Protein AF-A0A6V7M1Y4-F1 (afdb_monomer_lite)

Sequence (75 aa):
ELNRLRRAALSMGFVELLEGLASIFERECTLLPPNLHLDCTIQMGHVAEMLRKPYSRELKNNITPVRTQFHKGDQ

Foldseek 3Di:
DLLVVLLVCLVVVNLVVLQVQLVVLVVVLVVDDPPDDVLSNQQSNQSSVCSPDPQSNDNPHDSDGDDDPVPPDDD

Structure (mmCIF, N/CA/C/O backbone):
data_AF-A0A6V7M1Y4-F1
#
_entry.id   AF-A0A6V7M1Y4-F1
#
loop_
_atom_site.group_PDB
_atom_site.id
_atom_site.type_symbol
_atom_site.label_atom_id
_atom_site.label_alt_id
_atom_site.label_comp_id
_atom_site.label_asym_id
_atom_site.label_entity_id
_atom_site.label_seq_id
_atom_site.pdbx_PDB_ins_code
_atom_site.Cartn_x
_atom_site.Cartn_y
_atom_site.Cartn_z
_atom_site.occupancy
_atom_site.B_iso_or_equiv
_atom_site.auth_seq_id
_atom_site.auth_comp_id
_atom_site.auth_asym_id
_atom_site.auth_atom_id
_atom_site.pdbx_PDB_model_num
ATOM 1 N N . GLU A 1 1 ? -10.454 -3.591 -5.926 1.00 93.62 1 GLU A N 1
ATOM 2 C CA . GLU A 1 1 ? -9.902 -4.591 -4.977 1.00 93.62 1 GLU A CA 1
ATOM 3 C C . GLU A 1 1 ? -9.234 -3.985 -3.742 1.00 93.62 1 GLU A C 1
ATOM 5 O O . GLU A 1 1 ? -9.748 -4.202 -2.651 1.00 93.62 1 GLU A O 1
ATOM 10 N N . LEU A 1 2 ? -8.178 -3.169 -3.884 1.00 97.06 2 LEU A N 1
ATOM 11 C CA . LEU A 1 2 ? -7.417 -2.582 -2.762 1.00 97.06 2 LEU A CA 1
ATOM 12 C C . LEU A 1 2 ? -8.290 -1.986 -1.644 1.00 97.06 2 LEU A C 1
ATOM 14 O O . LEU A 1 2 ? -8.203 -2.404 -0.494 1.00 97.06 2 LEU A O 1
ATOM 18 N N . ASN A 1 3 ? -9.179 -1.043 -1.978 1.00 97.88 3 ASN A N 1
ATOM 19 C CA . ASN A 1 3 ? -10.042 -0.406 -0.977 1.00 97.88 3 ASN A CA 1
ATOM 20 C C . ASN A 1 3 ? -11.027 -1.383 -0.314 1.00 97.88 3 ASN A C 1
ATOM 22 O O . ASN A 1 3 ? -11.419 -1.158 0.828 1.00 97.88 3 ASN A O 1
ATOM 26 N N . ARG A 1 4 ? -11.421 -2.471 -0.995 1.00 97.94 4 ARG A N 1
ATOM 27 C CA . ARG A 1 4 ? -12.273 -3.507 -0.394 1.00 97.94 4 ARG A CA 1
ATOM 28 C C . ARG A 1 4 ? -11.492 -4.290 0.658 1.00 97.94 4 ARG A C 1
ATOM 30 O O . ARG A 1 4 ? -11.989 -4.437 1.769 1.00 97.94 4 ARG A O 1
ATOM 37 N N . LEU A 1 5 ? -10.270 -4.717 0.328 1.00 97.94 5 LEU A N 1
ATOM 38 C CA . LEU A 1 5 ? -9.376 -5.397 1.269 1.00 97.94 5 LEU A CA 1
ATOM 39 C C . LEU A 1 5 ? -9.041 -4.497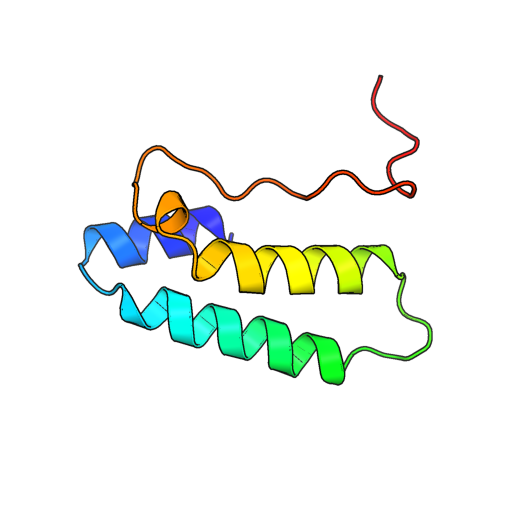 2.464 1.00 97.94 5 LEU A C 1
ATOM 41 O O . LEU A 1 5 ? -9.174 -4.929 3.604 1.00 97.94 5 LEU A O 1
ATOM 45 N N . ARG A 1 6 ? -8.707 -3.224 2.211 1.00 97.81 6 ARG A N 1
ATOM 46 C CA . ARG A 1 6 ? -8.448 -2.221 3.253 1.00 97.81 6 ARG A CA 1
ATOM 47 C C . ARG A 1 6 ? -9.618 -2.108 4.228 1.00 97.81 6 ARG A C 1
ATOM 49 O O . ARG A 1 6 ? -9.420 -2.204 5.432 1.00 97.81 6 ARG A O 1
ATOM 56 N N . ARG A 1 7 ? -10.843 -1.930 3.717 1.00 97.75 7 ARG A N 1
ATOM 57 C CA . ARG A 1 7 ? -12.042 -1.835 4.565 1.00 97.75 7 ARG A CA 1
ATOM 58 C C . ARG A 1 7 ? -12.264 -3.103 5.384 1.00 97.75 7 ARG A C 1
ATOM 60 O O . ARG A 1 7 ? -12.522 -2.989 6.572 1.00 97.75 7 ARG A O 1
ATOM 67 N N . ALA A 1 8 ? -12.111 -4.280 4.778 1.00 98.19 8 ALA A N 1
ATOM 68 C CA . ALA A 1 8 ? -12.244 -5.550 5.487 1.00 98.19 8 ALA A CA 1
ATOM 69 C C . ALA A 1 8 ? -11.216 -5.680 6.627 1.00 98.19 8 ALA A C 1
ATOM 71 O O . ALA A 1 8 ? -11.596 -5.987 7.753 1.00 98.19 8 ALA A O 1
ATOM 72 N N . ALA A 1 9 ? -9.945 -5.365 6.360 1.00 98.00 9 ALA A N 1
ATOM 73 C CA . ALA A 1 9 ? -8.874 -5.387 7.355 1.00 98.00 9 ALA A CA 1
ATOM 74 C C . ALA A 1 9 ? -9.169 -4.451 8.539 1.00 98.00 9 ALA A C 1
ATOM 76 O O . ALA A 1 9 ? -9.069 -4.858 9.695 1.00 98.00 9 ALA A O 1
ATOM 77 N N . LEU A 1 10 ? -9.606 -3.217 8.255 1.00 97.44 10 LEU A N 1
ATOM 78 C CA . LEU A 1 10 ? -9.967 -2.239 9.285 1.00 97.44 10 LEU A CA 1
ATOM 79 C C . LEU A 1 10 ? -11.178 -2.674 10.110 1.00 97.44 10 LEU A C 1
ATOM 81 O O . LEU A 1 10 ? -11.156 -2.538 11.328 1.00 97.44 10 LEU A O 1
ATOM 85 N N . SER A 1 11 ? -12.214 -3.223 9.471 1.00 97.50 11 SER A N 1
ATOM 86 C CA . SER A 1 11 ? -13.397 -3.737 10.172 1.00 97.50 11 SER A CA 1
ATOM 87 C C . SER A 1 11 ? -13.073 -4.895 11.121 1.00 97.50 11 SER A C 1
ATOM 89 O O . SER A 1 11 ? -13.796 -5.088 12.091 1.00 97.50 11 SER A O 1
ATOM 91 N N . MET A 1 12 ? -11.992 -5.639 10.868 1.00 97.25 12 MET A N 1
ATOM 92 C CA . MET A 1 12 ? -11.505 -6.720 11.736 1.00 97.25 12 MET A CA 1
ATOM 93 C C . MET A 1 12 ? -10.447 -6.258 12.753 1.00 97.25 12 MET A C 1
ATOM 95 O O . MET A 1 12 ? -9.984 -7.066 13.551 1.00 97.25 12 MET A O 1
ATOM 99 N N . GLY A 1 13 ? -10.022 -4.989 12.718 1.00 97.00 13 GLY A N 1
ATOM 100 C CA . GLY A 1 13 ? -8.921 -4.483 13.546 1.00 97.00 13 GLY A CA 1
ATOM 101 C C . GLY A 1 13 ? -7.523 -4.934 13.099 1.00 97.00 13 GLY A C 1
ATOM 102 O O . GLY A 1 13 ? -6.549 -4.692 13.806 1.00 97.00 13 GLY A O 1
ATOM 103 N N . PHE A 1 14 ? -7.386 -5.547 11.919 1.00 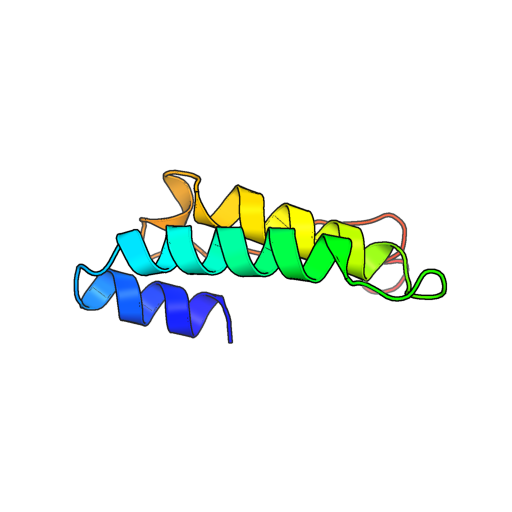97.50 14 PHE A N 1
ATOM 104 C CA . PHE A 1 14 ? -6.115 -6.070 11.412 1.00 97.50 14 PHE A CA 1
ATOM 105 C C . PHE A 1 14 ? -5.333 -5.003 10.628 1.00 97.50 14 PHE A C 1
ATOM 107 O O . PHE A 1 14 ? -5.130 -5.100 9.418 1.00 97.50 14 PHE A O 1
ATOM 114 N N . VAL A 1 15 ? -4.904 -3.946 11.320 1.00 96.00 15 VAL A N 1
ATOM 115 C CA . VAL A 1 15 ? -4.222 -2.795 10.694 1.00 96.00 15 VAL A CA 1
ATOM 116 C C . VAL A 1 15 ? -2.849 -3.170 10.125 1.00 96.00 15 VAL A C 1
ATOM 118 O O . VAL A 1 15 ? -2.461 -2.643 9.085 1.00 96.00 15 VAL A O 1
ATOM 121 N N . GLU A 1 16 ? -2.138 -4.113 10.748 1.00 96.88 16 GLU A N 1
ATOM 122 C CA . GLU A 1 16 ? -0.817 -4.585 10.297 1.00 96.88 16 GLU A CA 1
ATOM 123 C C . GLU A 1 16 ? -0.847 -5.213 8.896 1.00 96.88 16 GLU A C 1
ATOM 125 O O . GLU A 1 16 ? 0.146 -5.161 8.171 1.00 96.88 16 GLU A O 1
ATOM 130 N N . LEU A 1 17 ? -2.004 -5.723 8.456 1.00 97.88 17 LEU A N 1
ATOM 131 C CA . LEU A 1 17 ? -2.178 -6.205 7.086 1.00 97.88 17 LEU A CA 1
ATOM 132 C C . LEU A 1 17 ? -1.944 -5.095 6.051 1.00 97.88 17 LEU A C 1
ATOM 134 O O . LEU A 1 17 ? -1.460 -5.374 4.956 1.00 97.88 17 LEU A O 1
ATOM 138 N N . LEU A 1 18 ? -2.266 -3.837 6.378 1.00 98.00 18 LEU A N 1
ATOM 139 C CA . LEU A 1 18 ? -2.015 -2.710 5.477 1.00 98.00 18 LEU A CA 1
ATOM 140 C C . LEU A 1 18 ? -0.515 -2.460 5.296 1.00 98.00 18 LEU A C 1
ATOM 142 O O . LEU A 1 18 ? -0.093 -2.147 4.185 1.00 98.00 18 LEU A O 1
ATOM 146 N N . GLU A 1 19 ? 0.276 -2.646 6.357 1.00 97.94 19 GLU A N 1
ATOM 147 C CA . GLU A 1 19 ? 1.737 -2.543 6.301 1.00 97.94 19 GLU A CA 1
ATOM 148 C C . GLU A 1 19 ? 2.325 -3.672 5.451 1.00 97.94 19 GLU A C 1
ATOM 150 O O . GLU A 1 19 ? 3.074 -3.413 4.513 1.00 97.94 19 GLU A O 1
ATOM 155 N N . GLY A 1 20 ? 1.902 -4.918 5.696 1.00 98.12 20 GLY A N 1
ATOM 156 C CA . GLY A 1 20 ? 2.331 -6.061 4.886 1.00 98.12 20 GLY A CA 1
ATOM 157 C C . GLY A 1 20 ? 1.989 -5.887 3.403 1.00 98.12 20 GLY A C 1
ATOM 158 O O . GLY A 1 20 ? 2.806 -6.183 2.531 1.00 98.12 20 GLY A O 1
ATOM 159 N N . LEU A 1 21 ? 0.810 -5.339 3.100 1.00 97.81 21 LEU A N 1
ATOM 160 C CA . LEU A 1 21 ? 0.409 -5.044 1.728 1.00 97.81 21 LEU A CA 1
ATOM 161 C C . LEU A 1 21 ? 1.273 -3.943 1.098 1.00 97.81 21 LEU A C 1
ATOM 163 O O . LEU A 1 21 ? 1.651 -4.066 -0.066 1.00 97.81 21 LEU A O 1
ATOM 167 N N . ALA A 1 22 ? 1.618 -2.898 1.852 1.00 98.12 22 ALA A N 1
ATOM 168 C CA . ALA A 1 22 ? 2.505 -1.840 1.380 1.00 98.12 22 ALA A CA 1
ATOM 169 C C . ALA A 1 22 ? 3.900 -2.382 1.023 1.00 98.12 22 ALA A C 1
ATOM 171 O O . ALA A 1 22 ? 4.408 -2.091 -0.060 1.00 98.12 22 ALA A O 1
ATOM 172 N N . SER A 1 23 ? 4.470 -3.250 1.868 1.00 98.19 23 SER A N 1
ATOM 173 C CA . SER A 1 23 ? 5.745 -3.925 1.590 1.00 98.19 23 SER A CA 1
ATOM 174 C C . SER A 1 23 ? 5.688 -4.820 0.348 1.00 98.19 23 SER A C 1
ATOM 176 O O . SER A 1 23 ? 6.661 -4.892 -0.403 1.00 98.19 23 SER A O 1
ATOM 178 N N . ILE A 1 24 ? 4.554 -5.486 0.094 1.00 97.75 24 ILE A N 1
ATOM 179 C CA . ILE A 1 24 ? 4.359 -6.266 -1.137 1.00 97.75 24 ILE A CA 1
ATOM 180 C C . ILE A 1 24 ? 4.390 -5.344 -2.358 1.00 97.75 24 ILE A C 1
ATOM 182 O O . ILE A 1 24 ? 5.103 -5.645 -3.310 1.00 97.75 24 ILE A O 1
ATOM 186 N N . PHE A 1 25 ? 3.676 -4.214 -2.334 1.00 97.00 25 PHE A N 1
ATOM 187 C CA . PHE A 1 25 ? 3.692 -3.264 -3.452 1.00 97.00 25 PHE A CA 1
ATOM 188 C C . PHE A 1 25 ? 5.095 -2.719 -3.737 1.00 97.00 25 PHE A C 1
ATOM 190 O O . PHE A 1 25 ? 5.478 -2.647 -4.901 1.00 97.00 25 PHE A O 1
ATOM 197 N N . GLU A 1 26 ? 5.881 -2.389 -2.710 1.00 95.50 26 GLU A N 1
ATOM 198 C CA . GLU A 1 26 ? 7.274 -1.951 -2.882 1.00 95.50 26 GLU A CA 1
ATOM 199 C C . GLU A 1 26 ? 8.148 -3.040 -3.498 1.00 95.50 26 GLU A C 1
ATOM 201 O O . GLU A 1 26 ? 8.858 -2.781 -4.469 1.00 95.50 26 GLU A O 1
ATOM 206 N N . ARG A 1 27 ? 8.060 -4.270 -2.980 1.00 96.44 27 ARG A N 1
ATOM 207 C CA . ARG A 1 27 ? 8.806 -5.410 -3.519 1.00 96.44 27 ARG A CA 1
ATOM 208 C C . ARG A 1 27 ? 8.444 -5.665 -4.978 1.00 96.44 27 ARG A C 1
ATOM 210 O O . ARG A 1 27 ? 9.338 -5.754 -5.814 1.00 96.44 27 ARG A O 1
ATOM 217 N N . GLU A 1 28 ? 7.158 -5.761 -5.295 1.00 94.88 28 GLU A N 1
ATOM 218 C CA . GLU A 1 28 ? 6.702 -6.000 -6.666 1.00 94.88 28 GLU A CA 1
ATOM 219 C C . GLU A 1 28 ? 7.117 -4.858 -7.601 1.00 94.88 28 GLU A C 1
ATOM 221 O O . GLU A 1 28 ? 7.513 -5.125 -8.730 1.00 94.88 28 GLU A O 1
ATOM 226 N N . CYS A 1 29 ? 7.148 -3.610 -7.116 1.00 92.31 29 CYS A N 1
ATOM 227 C CA . CYS A 1 29 ? 7.641 -2.461 -7.877 1.00 92.31 29 CYS A CA 1
ATOM 228 C C . CYS A 1 29 ? 9.104 -2.642 -8.333 1.00 92.31 29 CYS A C 1
ATOM 230 O O . CYS A 1 29 ? 9.452 -2.279 -9.455 1.00 92.31 29 CYS A O 1
ATOM 232 N N . THR A 1 30 ? 9.952 -3.268 -7.505 1.00 90.81 30 THR A N 1
ATOM 233 C CA . THR A 1 30 ? 11.353 -3.578 -7.867 1.00 90.81 30 THR A CA 1
ATOM 234 C C . THR A 1 30 ? 11.511 -4.741 -8.846 1.00 90.81 30 THR A C 1
ATOM 236 O O . THR A 1 30 ? 12.576 -4.895 -9.438 1.00 90.81 30 THR A O 1
ATOM 239 N N . LEU A 1 31 ? 10.470 -5.557 -9.019 1.00 93.69 31 LEU A N 1
ATOM 240 C CA . LEU A 1 31 ? 10.471 -6.736 -9.889 1.00 93.69 31 LEU A CA 1
ATOM 241 C C . LEU A 1 31 ? 9.778 -6.472 -11.233 1.00 93.69 31 LEU A C 1
ATOM 243 O O . LEU A 1 31 ? 9.659 -7.384 -12.053 1.00 93.69 31 LEU A O 1
ATOM 247 N N . LEU A 1 32 ? 9.311 -5.240 -11.466 1.00 90.56 32 LEU A N 1
ATOM 248 C CA . LEU A 1 32 ? 8.614 -4.882 -12.693 1.00 90.56 32 LEU A CA 1
ATOM 249 C C . LEU A 1 32 ? 9.543 -5.016 -13.912 1.00 90.56 32 LEU A C 1
ATOM 251 O O . LEU A 1 32 ? 10.717 -4.640 -13.845 1.00 90.56 32 LEU A O 1
ATOM 255 N N . PRO A 1 33 ? 9.027 -5.504 -15.053 1.00 92.94 33 PRO A N 1
ATOM 256 C CA . PRO A 1 33 ? 9.786 -5.541 -16.293 1.00 92.94 33 PRO A CA 1
ATOM 257 C C . PRO A 1 33 ? 10.275 -4.140 -16.699 1.00 92.94 33 PRO A C 1
ATOM 259 O O . PRO A 1 33 ? 9.522 -3.172 -16.580 1.00 92.94 33 PRO A O 1
ATOM 262 N N . PRO A 1 34 ? 11.487 -4.007 -17.267 1.00 84.75 34 PRO A N 1
ATOM 263 C CA . PRO A 1 34 ? 12.038 -2.707 -17.660 1.00 84.75 34 PRO A CA 1
ATOM 264 C C . PRO A 1 34 ? 11.266 -2.027 -18.804 1.00 84.75 34 PRO A C 1
ATOM 266 O O . PRO A 1 34 ? 11.396 -0.825 -19.005 1.00 84.75 34 PRO A O 1
ATOM 269 N N . ASN A 1 35 ? 10.460 -2.778 -19.557 1.00 89.00 35 ASN A N 1
ATOM 270 C CA . ASN A 1 35 ? 9.582 -2.273 -20.615 1.00 89.00 35 ASN A CA 1
ATOM 271 C C . ASN A 1 35 ? 8.145 -1.994 -20.137 1.00 89.00 35 ASN A C 1
ATOM 273 O O . ASN A 1 35 ? 7.272 -1.718 -20.962 1.00 89.00 35 ASN A O 1
ATOM 277 N N . LEU A 1 36 ? 7.875 -2.096 -18.833 1.00 90.69 36 LEU A N 1
ATOM 278 C CA . LEU A 1 36 ? 6.561 -1.800 -18.284 1.00 90.69 36 LEU A CA 1
ATOM 279 C C . LEU A 1 36 ? 6.275 -0.293 -18.325 1.00 90.69 36 LEU A C 1
ATOM 281 O O . LEU A 1 36 ? 7.159 0.547 -18.171 1.00 90.69 36 LEU A O 1
ATOM 285 N N . HIS A 1 37 ? 5.004 0.052 -18.514 1.00 89.62 37 HIS A N 1
ATOM 286 C CA . HIS A 1 37 ? 4.560 1.437 -18.540 1.00 89.62 37 HIS A CA 1
ATOM 287 C C . HIS A 1 37 ? 4.825 2.146 -17.199 1.00 89.62 37 HIS A C 1
ATOM 289 O O . HIS A 1 37 ? 4.391 1.670 -16.148 1.00 89.62 37 HIS A O 1
ATOM 295 N N . LEU A 1 38 ? 5.458 3.327 -17.244 1.00 90.62 38 LEU A N 1
ATOM 296 C CA . LEU A 1 38 ? 5.877 4.084 -16.054 1.00 90.62 38 LEU A CA 1
ATOM 297 C C . LEU A 1 38 ? 4.717 4.422 -15.103 1.00 90.62 38 LEU A C 1
ATOM 299 O O . LEU A 1 38 ? 4.903 4.479 -13.890 1.00 90.62 38 LEU A O 1
ATOM 303 N N . ASP A 1 39 ? 3.508 4.611 -15.641 1.00 92.06 39 ASP A N 1
ATOM 304 C CA . ASP A 1 39 ? 2.304 4.821 -14.826 1.00 92.06 39 ASP A CA 1
ATOM 305 C C . ASP A 1 39 ? 2.086 3.690 -13.810 1.00 92.06 39 ASP A C 1
ATOM 307 O O . ASP A 1 39 ? 1.736 3.967 -12.670 1.00 92.06 39 ASP A O 1
ATOM 311 N N . CYS A 1 40 ? 2.381 2.434 -14.165 1.00 92.81 40 CYS A N 1
ATOM 312 C CA . CYS A 1 40 ? 2.222 1.308 -13.248 1.00 92.81 40 CYS A CA 1
ATOM 313 C C . CYS A 1 40 ? 3.147 1.444 -12.030 1.00 92.81 40 CYS A C 1
ATOM 315 O O . CYS A 1 40 ? 2.679 1.380 -10.894 1.00 92.81 40 CYS A O 1
ATOM 317 N N . THR A 1 41 ? 4.430 1.734 -12.261 1.00 93.50 41 THR A N 1
ATOM 318 C CA . THR A 1 41 ? 5.420 1.997 -11.206 1.00 93.50 41 THR A CA 1
ATOM 319 C C . THR A 1 41 ? 4.975 3.147 -10.299 1.00 93.50 41 THR A C 1
ATOM 321 O O . THR A 1 41 ? 5.034 3.031 -9.074 1.00 93.50 41 THR A O 1
ATOM 324 N N . ILE A 1 42 ? 4.468 4.239 -10.887 1.00 94.69 42 ILE A N 1
ATOM 325 C CA . ILE A 1 42 ? 3.978 5.403 -10.137 1.00 94.69 42 ILE A CA 1
ATOM 326 C C . ILE A 1 42 ? 2.767 5.030 -9.269 1.00 94.69 42 ILE A C 1
ATOM 328 O O . ILE A 1 42 ? 2.745 5.350 -8.080 1.00 94.69 42 ILE A O 1
ATOM 332 N N . GLN A 1 43 ? 1.772 4.329 -9.826 1.00 95.56 43 GLN A N 1
ATOM 333 C CA . GLN A 1 43 ? 0.583 3.921 -9.072 1.00 95.56 43 GLN A CA 1
ATOM 334 C C . GLN A 1 43 ? 0.928 2.936 -7.947 1.00 95.56 43 GLN A C 1
ATOM 336 O O . GLN A 1 43 ? 0.381 3.051 -6.851 1.00 95.56 43 GLN A O 1
ATOM 341 N N . MET A 1 44 ? 1.842 1.988 -8.182 1.00 95.56 44 MET A N 1
ATOM 342 C CA . MET A 1 44 ? 2.261 1.018 -7.164 1.00 95.56 44 MET A CA 1
ATOM 343 C C . MET A 1 44 ? 2.991 1.691 -6.000 1.00 95.56 44 MET A C 1
ATOM 345 O O . MET A 1 44 ? 2.660 1.418 -4.844 1.00 95.56 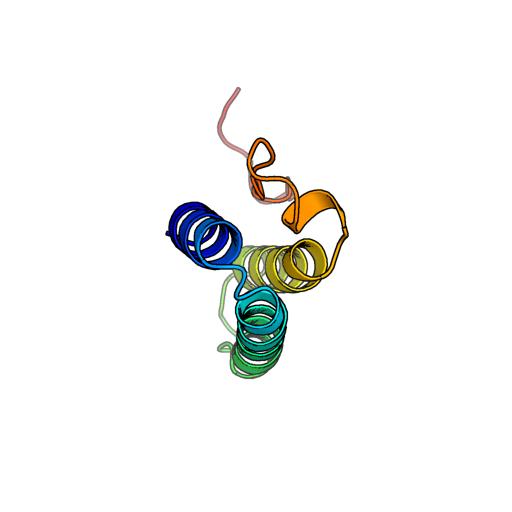44 MET A O 1
ATOM 349 N N . GLY A 1 45 ? 3.914 2.615 -6.289 1.00 95.88 45 GLY A N 1
ATOM 350 C CA . GLY A 1 45 ? 4.584 3.413 -5.259 1.00 95.88 45 GLY A CA 1
ATOM 351 C C . GLY A 1 45 ? 3.600 4.268 -4.455 1.00 95.88 45 GLY A C 1
ATOM 352 O O . GLY A 1 45 ? 3.623 4.253 -3.225 1.00 95.88 45 GLY A O 1
ATOM 353 N N . HIS A 1 46 ? 2.665 4.936 -5.140 1.00 97.06 46 HIS A N 1
ATOM 354 C CA . HIS A 1 46 ? 1.607 5.723 -4.496 1.00 97.06 46 HIS A CA 1
ATOM 355 C C . HIS A 1 46 ? 0.731 4.875 -3.567 1.00 97.06 46 HIS A C 1
ATOM 357 O O . HIS A 1 46 ? 0.445 5.277 -2.440 1.00 97.06 46 HIS A O 1
ATOM 363 N N . VAL A 1 47 ? 0.318 3.681 -4.000 1.00 97.38 47 VAL A N 1
ATOM 364 C CA . VAL A 1 47 ? -0.479 2.770 -3.165 1.00 97.38 47 VAL A CA 1
ATOM 365 C C . VAL A 1 47 ? 0.291 2.341 -1.916 1.00 97.38 47 VAL A C 1
ATOM 367 O O . VAL A 1 47 ? -0.283 2.385 -0.824 1.00 97.38 47 VAL A O 1
ATOM 370 N N . ALA A 1 48 ? 1.565 1.962 -2.056 1.00 97.81 48 ALA A N 1
ATOM 371 C CA . ALA A 1 48 ? 2.406 1.577 -0.924 1.00 97.81 48 ALA A CA 1
ATOM 372 C C . ALA A 1 48 ? 2.538 2.713 0.101 1.00 97.81 48 ALA A C 1
ATOM 374 O O . ALA A 1 48 ? 2.356 2.502 1.300 1.00 97.81 48 ALA A O 1
ATOM 375 N N . GLU A 1 49 ? 2.776 3.939 -0.365 1.00 97.69 49 GLU A N 1
ATOM 376 C CA . GLU A 1 49 ? 2.854 5.115 0.500 1.00 97.69 49 GLU A CA 1
ATOM 377 C C . GLU A 1 49 ? 1.513 5.390 1.199 1.00 97.69 49 GLU A C 1
ATOM 379 O O . GLU A 1 49 ? 1.450 5.582 2.417 1.00 97.69 49 GLU A O 1
ATOM 384 N N . MET A 1 50 ? 0.414 5.381 0.441 1.00 97.94 50 MET A N 1
ATOM 385 C CA . MET A 1 50 ? -0.913 5.695 0.960 1.00 97.94 50 MET A CA 1
ATOM 386 C C . MET A 1 50 ? -1.379 4.698 2.014 1.00 97.94 50 MET A C 1
ATOM 388 O O . MET A 1 50 ? -1.998 5.122 2.988 1.00 97.94 50 MET A O 1
ATOM 392 N N . LEU A 1 51 ? -1.071 3.407 1.865 1.00 97.75 51 LEU A N 1
ATOM 393 C CA . LEU A 1 51 ? -1.422 2.371 2.840 1.00 97.75 51 LEU A CA 1
ATOM 394 C C . LEU A 1 51 ? -0.836 2.636 4.235 1.00 97.75 51 LEU A C 1
ATOM 396 O O . LEU A 1 51 ? -1.476 2.273 5.221 1.00 97.75 51 LEU A O 1
ATOM 400 N N . ARG A 1 52 ? 0.300 3.338 4.333 1.00 97.25 52 ARG A N 1
ATOM 401 C CA . ARG A 1 52 ? 0.964 3.655 5.611 1.00 97.25 52 ARG A CA 1
ATOM 402 C C . ARG A 1 52 ? 0.480 4.940 6.272 1.00 97.25 52 ARG A C 1
ATOM 404 O O . ARG A 1 52 ? 0.701 5.147 7.466 1.00 97.25 52 ARG A O 1
ATOM 411 N N . LYS A 1 53 ? -0.198 5.814 5.526 1.00 97.06 53 LYS A N 1
ATOM 412 C CA . LYS A 1 53 ? -0.681 7.093 6.058 1.00 97.06 53 LYS A CA 1
ATOM 413 C C . LYS A 1 53 ? -1.847 6.883 7.028 1.00 97.06 53 LYS A C 1
ATOM 415 O O . LYS A 1 53 ? -2.701 6.042 6.769 1.00 97.06 53 LYS A O 1
ATOM 420 N N . PRO A 1 54 ? -1.993 7.717 8.075 1.00 95.69 54 PRO A N 1
ATOM 421 C CA . PRO A 1 54 ? -3.168 7.685 8.952 1.00 95.69 54 PRO A CA 1
ATOM 422 C C . PRO A 1 54 ? -4.500 7.755 8.189 1.00 95.69 54 PRO A C 1
ATOM 424 O O . PRO A 1 54 ? -5.463 7.096 8.567 1.00 95.69 54 PRO A O 1
ATOM 427 N N . TYR A 1 55 ? -4.516 8.467 7.055 1.00 94.50 55 TYR A N 1
ATOM 428 C CA . TYR A 1 55 ? -5.641 8.536 6.120 1.00 94.50 55 TYR A CA 1
ATOM 429 C C . TYR A 1 55 ? -6.203 7.156 5.730 1.00 94.50 55 TYR A C 1
ATOM 431 O O . TYR A 1 55 ? -7.422 6.992 5.630 1.00 94.50 55 TYR A O 1
ATOM 439 N N . SER A 1 56 ? -5.341 6.150 5.530 1.00 94.50 56 SER A N 1
ATOM 440 C CA . SER A 1 56 ? -5.750 4.794 5.147 1.00 94.50 56 SER A CA 1
ATOM 441 C C . SER A 1 56 ? -6.410 4.018 6.280 1.00 94.50 56 SER A C 1
ATOM 443 O O . SER A 1 56 ? -6.965 2.955 6.010 1.00 94.50 56 SER A O 1
ATOM 445 N N . ARG A 1 57 ? -6.384 4.529 7.516 1.00 95.69 57 ARG A N 1
ATOM 446 C CA . ARG A 1 57 ? -6.974 3.889 8.700 1.00 95.69 57 ARG A CA 1
ATOM 447 C C . ARG A 1 57 ? -8.419 4.318 8.950 1.00 95.69 57 ARG A C 1
ATOM 449 O O . ARG A 1 57 ? -9.112 3.712 9.758 1.00 95.69 57 ARG A O 1
ATOM 456 N N . GLU A 1 58 ? -8.910 5.319 8.225 1.00 95.56 58 GLU A N 1
ATOM 457 C CA . GLU A 1 58 ? -10.297 5.773 8.322 1.00 95.56 58 GLU A CA 1
ATOM 458 C C . GLU A 1 58 ? -11.190 5.020 7.321 1.00 95.56 58 GLU A C 1
ATOM 460 O O . GLU A 1 58 ? -10.943 5.023 6.112 1.00 95.56 58 GLU A O 1
ATOM 465 N N . LEU A 1 59 ? -12.271 4.387 7.788 1.00 93.56 59 LEU A N 1
ATOM 466 C CA . LEU A 1 59 ? -13.162 3.577 6.938 1.00 93.56 59 LEU A CA 1
ATOM 467 C C . LEU A 1 59 ? -13.795 4.364 5.777 1.00 93.56 59 LEU A C 1
ATOM 469 O O . LEU A 1 59 ? -13.936 3.813 4.686 1.00 93.56 59 LEU A O 1
ATOM 473 N N . LYS A 1 60 ? -14.112 5.648 5.989 1.00 94.81 60 LYS A N 1
ATOM 474 C CA . LYS A 1 60 ? -14.736 6.542 4.993 1.00 94.81 60 LYS A CA 1
ATOM 475 C C . LYS A 1 60 ? -13.815 6.917 3.823 1.00 94.81 60 LYS A C 1
ATOM 477 O O . LYS A 1 60 ? -14.296 7.284 2.756 1.00 94.81 60 LYS A O 1
ATOM 482 N N . ASN A 1 61 ? -12.503 6.843 4.024 1.00 95.50 61 ASN A N 1
ATOM 483 C CA . ASN A 1 61 ? -11.518 7.300 3.050 1.00 95.50 61 ASN A CA 1
ATOM 484 C C . ASN A 1 61 ? -11.301 6.242 1.963 1.00 95.50 61 ASN A C 1
ATOM 486 O O . ASN A 1 61 ? -11.448 5.055 2.215 1.00 95.50 61 ASN A O 1
ATOM 490 N N . ASN A 1 62 ? -10.925 6.618 0.747 1.00 96.94 62 ASN A N 1
ATOM 491 C CA . ASN A 1 62 ? -10.526 5.651 -0.278 1.00 96.94 62 ASN A CA 1
ATOM 492 C C . ASN A 1 62 ? -9.182 6.078 -0.849 1.00 96.94 62 ASN A C 1
ATOM 494 O O . ASN A 1 62 ? -8.974 7.250 -1.138 1.00 96.94 62 ASN A O 1
ATOM 498 N N . ILE A 1 63 ? -8.280 5.121 -1.047 1.00 97.31 63 ILE A N 1
ATOM 499 C CA . ILE A 1 63 ? -7.057 5.366 -1.807 1.00 97.31 63 ILE A CA 1
ATOM 500 C C . ILE A 1 63 ? -7.473 5.495 -3.271 1.00 97.31 63 ILE A C 1
ATOM 502 O O . ILE A 1 63 ? -7.938 4.524 -3.874 1.00 97.31 63 ILE A O 1
ATOM 506 N N . THR A 1 64 ? -7.372 6.704 -3.808 1.00 96.44 64 THR A N 1
ATOM 507 C CA . THR A 1 64 ? -7.610 7.004 -5.220 1.00 96.44 64 THR A CA 1
ATOM 508 C C . THR A 1 64 ? -6.297 6.932 -5.997 1.00 96.44 64 THR A C 1
ATOM 510 O O . THR A 1 64 ? -5.253 7.239 -5.412 1.00 96.44 64 THR A O 1
ATOM 513 N N . PRO A 1 65 ? -6.323 6.577 -7.294 1.00 95.12 65 PRO A N 1
ATOM 514 C CA . PRO A 1 65 ? -5.143 6.669 -8.148 1.00 95.12 65 PRO A CA 1
ATOM 515 C C . PRO A 1 65 ? -4.547 8.079 -8.118 1.00 95.12 65 PRO A C 1
ATOM 517 O O . PRO A 1 65 ? -5.284 9.068 -8.029 1.00 95.12 65 PRO A O 1
ATOM 520 N N . VAL A 1 66 ? -3.222 8.180 -8.193 1.00 94.69 66 VAL A N 1
ATOM 521 C CA . VAL A 1 66 ? -2.564 9.479 -8.366 1.00 94.69 66 VAL A CA 1
ATOM 522 C C . VAL A 1 66 ? -2.747 9.935 -9.810 1.00 94.69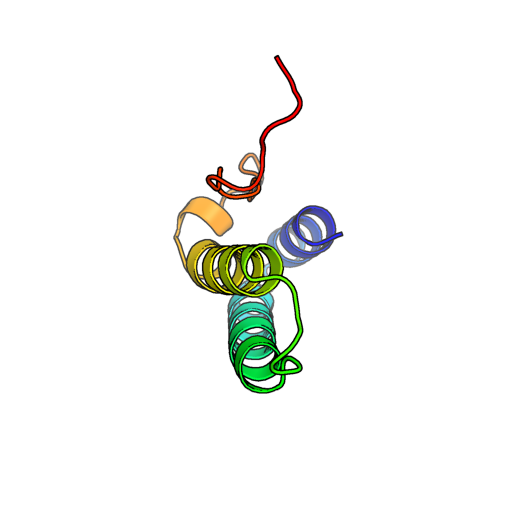 66 VAL A C 1
ATOM 524 O O . VAL A 1 66 ? -2.641 9.138 -10.740 1.00 94.69 66 VAL A O 1
ATOM 527 N N . ARG A 1 67 ? -3.035 11.222 -10.022 1.00 92.19 67 ARG A N 1
ATOM 528 C CA . ARG A 1 67 ? -3.092 11.775 -11.378 1.00 92.19 67 ARG A CA 1
ATOM 529 C C . ARG A 1 67 ? -1.679 11.860 -11.938 1.00 92.19 67 ARG A C 1
ATOM 531 O O . ARG A 1 67 ? -0.841 12.576 -11.398 1.00 92.19 67 ARG A O 1
ATOM 538 N N . THR A 1 68 ? -1.436 11.154 -13.031 1.00 89.69 68 THR A N 1
ATOM 539 C CA . THR A 1 68 ? -0.170 11.212 -1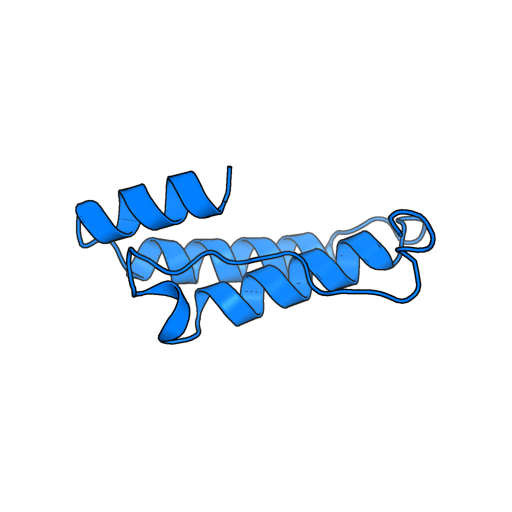3.764 1.00 89.69 68 THR A CA 1
ATOM 540 C C . THR A 1 68 ? -0.359 11.929 -15.094 1.00 89.69 68 THR A C 1
ATOM 542 O O . THR A 1 68 ? -1.464 12.013 -15.624 1.00 89.69 68 THR A O 1
ATOM 545 N N . GLN A 1 69 ? 0.738 12.402 -15.682 1.00 84.44 69 GLN A N 1
ATOM 546 C CA . GLN A 1 69 ? 0.748 12.988 -17.030 1.00 84.44 69 GLN A CA 1
ATOM 547 C C . GLN A 1 69 ? 0.341 12.006 -18.148 1.00 84.44 69 GLN A C 1
ATOM 549 O O . GLN A 1 69 ? 0.121 12.423 -19.284 1.00 84.44 69 GLN A O 1
ATOM 554 N N . PHE A 1 70 ? 0.244 10.710 -17.830 1.00 82.19 70 PHE A N 1
ATOM 555 C CA . PHE A 1 70 ? -0.201 9.657 -18.741 1.00 82.19 70 PHE A CA 1
ATOM 556 C C . PHE A 1 70 ? -1.730 9.540 -18.806 1.00 82.19 70 PHE A C 1
ATOM 558 O O . PHE A 1 70 ? -2.256 8.974 -19.759 1.00 82.19 70 PHE A O 1
ATOM 565 N N . HIS A 1 71 ? -2.452 10.145 -17.855 1.00 69.00 71 HIS A N 1
ATOM 566 C CA . HIS A 1 71 ? -3.907 10.290 -17.901 1.00 69.00 71 HIS A CA 1
ATOM 567 C C . HIS A 1 71 ? -4.297 11.459 -18.828 1.00 69.00 71 HIS A C 1
ATOM 569 O O . HIS A 1 71 ? -4.801 12.490 -18.384 1.00 69.00 71 HIS A O 1
ATOM 575 N N . LYS A 1 72 ? -4.034 11.334 -20.134 1.00 56.97 72 LYS A N 1
ATOM 576 C CA . LYS A 1 72 ? -4.657 12.185 -21.162 1.00 56.97 72 LYS A CA 1
ATOM 577 C C . LYS A 1 72 ? -5.908 11.458 -21.659 1.00 56.97 72 LYS A C 1
ATOM 579 O O . LYS A 1 72 ? -5.777 10.612 -22.536 1.00 56.97 72 LYS A O 1
ATOM 584 N N . GLY A 1 73 ? -7.089 11.730 -21.097 1.00 56.38 73 GLY A N 1
ATOM 585 C CA . GLY A 1 73 ? -8.285 11.027 -21.577 1.00 56.38 73 GLY A CA 1
ATOM 586 C C . GLY A 1 73 ? -9.658 11.415 -21.044 1.00 56.38 73 GLY A C 1
ATOM 587 O O . GLY A 1 73 ? -10.578 11.402 -21.845 1.00 56.38 7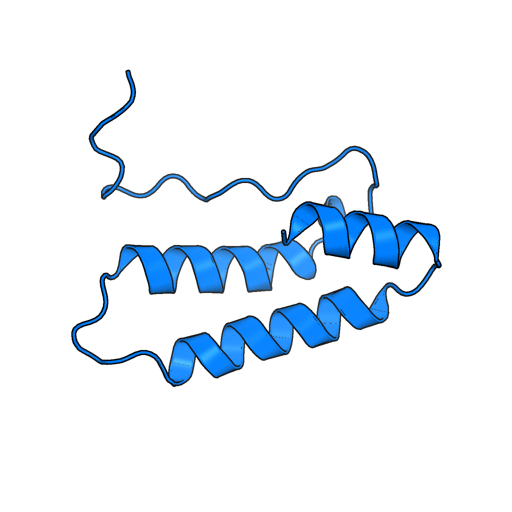3 GLY A O 1
ATOM 588 N N . ASP A 1 74 ? -9.820 11.800 -19.776 1.00 47.25 74 ASP A N 1
ATOM 589 C CA . ASP A 1 74 ? -11.173 11.958 -19.211 1.00 47.25 74 ASP A CA 1
ATOM 590 C C . ASP A 1 74 ? -11.429 13.407 -18.751 1.00 47.25 74 ASP A C 1
ATOM 592 O O . ASP A 1 74 ? -11.267 13.744 -17.574 1.00 47.25 74 ASP A O 1
ATOM 596 N N . GLN A 1 75 ? -11.779 14.274 -19.708 1.00 37.53 75 GLN A N 1
ATOM 597 C CA . GLN A 1 75 ? -12.502 15.538 -19.491 1.00 37.53 75 GLN A CA 1
ATOM 598 C C . GLN A 1 75 ? -13.846 15.461 -20.207 1.00 37.53 75 GLN A C 1
ATOM 600 O O . GLN A 1 75 ? -13.840 15.042 -21.386 1.00 37.53 75 GLN A O 1
#

Secondary structure (DSSP, 8-state):
-HHHHHHHHHHTT-THHHHHHHHHHHHHHHTS-TTS-HHHHHHHHHHHHHHHSGGGGSTT---PPPP-TT-----

InterPro domains:
  IPR039841 Integrator complex subunit 14 [PTHR13532] (1-73)
  IPR046471 Integrator complex subunit 14, C-terminal [PF20504] (1-71)

Organism: NCBI:txid1563983

Radius of gyration: 13.46 Å; chains: 1; bounding box: 27×22×35 Å

pLDDT: mean 92.32, std 11.25, range [37.53, 98.19]